Protein AF-A0A658NK29-F1 (afdb_monomer_lite)

Structure (mmCIF, N/CA/C/O backbone):
data_AF-A0A658NK29-F1
#
_entry.id   AF-A0A658NK29-F1
#
loop_
_atom_site.group_PDB
_atom_site.id
_atom_site.type_symbol
_atom_site.label_atom_id
_atom_site.label_alt_id
_atom_site.label_comp_id
_atom_site.label_asym_id
_atom_site.label_entity_id
_atom_site.label_seq_id
_atom_site.pdbx_PDB_ins_code
_atom_site.Cartn_x
_atom_site.Cartn_y
_atom_site.Cartn_z
_atom_site.occupancy
_atom_site.B_iso_or_equiv
_atom_site.auth_seq_id
_atom_site.auth_comp_id
_atom_site.auth_asym_id
_atom_site.auth_atom_id
_atom_site.pdbx_PDB_model_num
ATOM 1 N N . GLY A 1 1 ? 12.196 10.635 -3.385 1.00 58.59 1 GLY A N 1
ATOM 2 C CA . GLY A 1 1 ? 11.565 9.798 -2.349 1.00 58.59 1 GLY A CA 1
ATOM 3 C C . GLY A 1 1 ? 10.052 9.762 -2.474 1.00 58.59 1 GLY A C 1
ATOM 4 O O . GLY A 1 1 ? 9.512 8.742 -2.885 1.00 58.59 1 GLY A O 1
ATOM 5 N N . GLY A 1 2 ? 9.375 10.883 -2.191 1.00 69.75 2 GLY A N 1
ATOM 6 C CA . GLY A 1 2 ? 7.905 10.961 -2.135 1.00 69.75 2 GLY A CA 1
ATOM 7 C C . GLY A 1 2 ? 7.151 10.476 -3.380 1.00 69.75 2 GLY A C 1
ATOM 8 O O . GLY A 1 2 ? 6.128 9.824 -3.233 1.00 69.75 2 GLY A O 1
ATOM 9 N N . HIS A 1 3 ? 7.687 10.685 -4.589 1.00 76.81 3 HIS A N 1
ATOM 10 C CA . HIS A 1 3 ? 7.051 10.229 -5.836 1.00 76.81 3 HIS A CA 1
ATOM 11 C C . HIS A 1 3 ? 6.759 8.714 -5.847 1.00 76.81 3 HIS A C 1
ATOM 13 O O . HIS A 1 3 ? 5.676 8.292 -6.235 1.00 76.81 3 HIS A O 1
ATOM 19 N N . VAL A 1 4 ? 7.690 7.892 -5.347 1.00 73.56 4 VAL A N 1
ATOM 20 C CA . VAL A 1 4 ? 7.525 6.425 -5.292 1.00 73.56 4 VAL A CA 1
ATOM 21 C C . VAL A 1 4 ? 6.517 6.014 -4.221 1.00 73.56 4 VAL A C 1
ATOM 23 O O . VAL A 1 4 ? 5.744 5.085 -4.427 1.00 73.56 4 VAL A O 1
ATOM 26 N N . ILE A 1 5 ? 6.491 6.730 -3.094 1.00 76.62 5 ILE A N 1
ATOM 27 C CA . ILE A 1 5 ? 5.537 6.486 -2.004 1.00 76.62 5 ILE A CA 1
ATOM 28 C C . ILE A 1 5 ? 4.111 6.797 -2.472 1.00 76.62 5 ILE A C 1
ATOM 30 O O . ILE A 1 5 ? 3.207 6.000 -2.231 1.00 76.62 5 ILE A O 1
ATOM 34 N N . SER A 1 6 ? 3.914 7.903 -3.195 1.00 78.00 6 SER A N 1
ATOM 35 C CA . SER A 1 6 ? 2.615 8.249 -3.777 1.00 78.00 6 SER A CA 1
ATOM 36 C C . SER A 1 6 ? 2.153 7.216 -4.807 1.00 78.00 6 SER A C 1
ATOM 38 O O . SER A 1 6 ? 1.000 6.800 -4.763 1.00 78.00 6 SER A O 1
ATOM 40 N N . LEU A 1 7 ? 3.048 6.739 -5.684 1.00 74.94 7 LEU A N 1
ATOM 41 C CA . LEU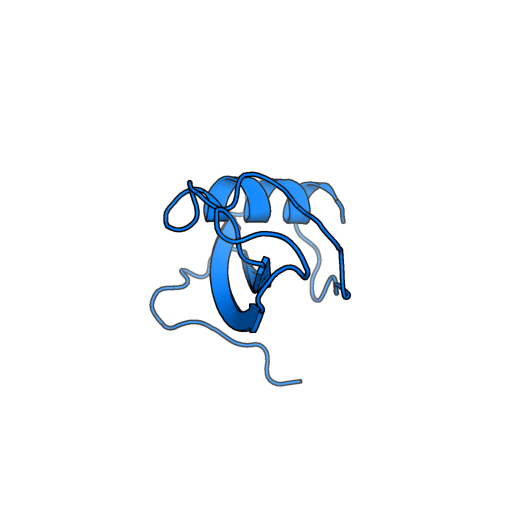 A 1 7 ? 2.729 5.679 -6.650 1.00 74.94 7 LEU A CA 1
ATOM 42 C C . LEU A 1 7 ? 2.341 4.366 -5.960 1.00 74.94 7 LEU A C 1
ATOM 44 O O . LEU A 1 7 ? 1.311 3.782 -6.288 1.00 74.94 7 LEU A O 1
ATOM 48 N N . ALA A 1 8 ? 3.119 3.924 -4.971 1.00 74.25 8 ALA A N 1
ATOM 49 C CA . ALA A 1 8 ? 2.819 2.711 -4.218 1.00 74.25 8 ALA A CA 1
ATOM 50 C C . ALA A 1 8 ? 1.488 2.822 -3.454 1.00 74.25 8 ALA A C 1
ATOM 52 O O . ALA A 1 8 ? 0.715 1.866 -3.414 1.00 74.25 8 ALA A O 1
ATOM 53 N N . ARG A 1 9 ? 1.171 4.003 -2.900 1.00 77.25 9 ARG A N 1
ATOM 54 C CA . ARG A 1 9 ? -0.122 4.259 -2.255 1.00 77.25 9 ARG A CA 1
ATOM 55 C C . ARG A 1 9 ? -1.280 4.183 -3.249 1.00 77.25 9 ARG A C 1
ATOM 57 O O . ARG A 1 9 ? -2.274 3.532 -2.936 1.00 77.25 9 ARG A O 1
ATOM 64 N N . SER A 1 10 ? -1.150 4.777 -4.434 1.00 76.12 10 SER A N 1
ATOM 65 C CA . SER A 1 10 ? -2.160 4.656 -5.491 1.00 76.12 10 SER A CA 1
ATOM 66 C C . SER A 1 10 ? -2.364 3.199 -5.918 1.00 76.12 10 SER A C 1
ATOM 68 O O . SER A 1 10 ? -3.502 2.759 -6.041 1.00 76.12 10 SER A O 1
ATOM 70 N N . LEU A 1 11 ? -1.284 2.420 -6.061 1.00 70.56 11 LEU A N 1
ATOM 71 C CA . LEU A 1 11 ? -1.364 0.993 -6.397 1.00 70.56 11 LEU A CA 1
ATOM 72 C C . LEU A 1 11 ? -2.041 0.164 -5.297 1.00 70.56 11 LEU A C 1
ATOM 74 O O . LEU A 1 11 ? -2.802 -0.746 -5.613 1.00 70.56 11 LEU A O 1
ATOM 78 N N . SER A 1 12 ? -1.835 0.509 -4.020 1.00 71.19 12 SER A N 1
ATOM 79 C CA . S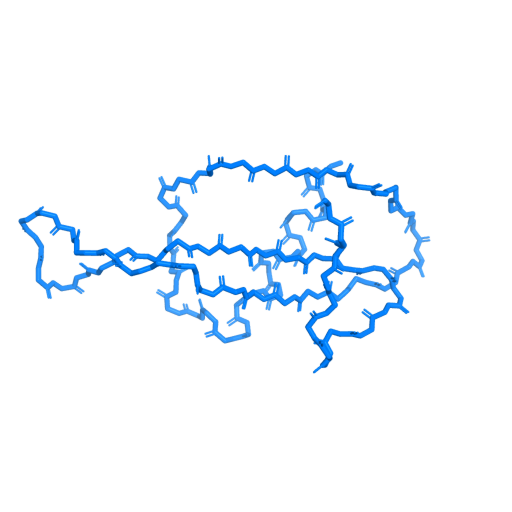ER A 1 12 ? -2.466 -0.196 -2.892 1.00 71.19 12 SER A CA 1
ATOM 80 C C . SER A 1 12 ? -3.997 -0.125 -2.900 1.00 71.19 12 SER A C 1
ATOM 82 O O . SER A 1 12 ? -4.650 -0.981 -2.310 1.00 71.19 12 SER A O 1
ATOM 84 N N . PHE A 1 13 ? -4.592 0.858 -3.592 1.00 67.75 13 PHE A N 1
ATOM 85 C CA . PHE A 1 13 ? -6.049 0.954 -3.729 1.00 67.75 13 PHE A CA 1
ATOM 86 C C . PHE A 1 13 ? -6.653 -0.311 -4.360 1.00 67.75 13 PHE A C 1
ATOM 88 O O . PHE A 1 13 ? -7.763 -0.711 -4.006 1.00 67.75 13 PHE A O 1
ATOM 95 N N . ASN A 1 14 ? -5.900 -0.989 -5.233 1.00 69.44 14 ASN A N 1
ATOM 96 C CA . ASN A 1 14 ? -6.256 -2.307 -5.741 1.00 69.44 14 ASN A CA 1
ATOM 97 C C . ASN A 1 14 ? -6.054 -3.370 -4.643 1.00 69.44 14 ASN A C 1
ATOM 99 O O . ASN A 1 14 ? -4.972 -3.933 -4.497 1.00 69.44 14 ASN A O 1
ATOM 103 N N . GLY A 1 15 ? -7.095 -3.599 -3.841 1.00 73.25 15 GLY A N 1
ATOM 104 C CA . GLY A 1 15 ? -7.097 -4.530 -2.706 1.00 73.25 15 GLY A CA 1
ATOM 105 C C . GLY A 1 15 ? -7.323 -3.858 -1.346 1.00 73.25 15 GLY A C 1
ATOM 106 O O . GLY A 1 15 ? -7.853 -4.497 -0.443 1.00 73.25 15 GLY A O 1
ATOM 107 N N . LEU A 1 16 ? -7.011 -2.561 -1.205 1.00 78.94 16 LEU A N 1
ATOM 108 C CA . LEU A 1 16 ? -7.230 -1.778 0.025 1.00 78.94 16 LEU A CA 1
ATOM 109 C C . LEU A 1 16 ? -8.111 -0.539 -0.198 1.00 78.94 16 LEU A C 1
ATOM 111 O O . LEU A 1 16 ? -7.914 0.491 0.447 1.00 78.94 16 LEU A O 1
ATOM 115 N N . GLY A 1 17 ? -9.104 -0.625 -1.086 1.00 69.12 17 GLY A N 1
ATOM 116 C CA . GLY A 1 17 ? -10.017 0.487 -1.386 1.00 69.12 17 GLY A CA 1
ATOM 117 C C . GLY A 1 17 ? -10.754 1.054 -0.161 1.00 69.12 17 GLY A C 1
ATOM 118 O O . GLY A 1 17 ? -11.012 2.253 -0.101 1.00 69.12 17 GLY A O 1
ATOM 119 N N . ASN A 1 18 ? -10.999 0.222 0.858 1.00 80.06 18 ASN A N 1
ATOM 120 C CA . ASN A 1 18 ? -11.626 0.633 2.121 1.00 80.06 18 ASN A CA 1
ATOM 121 C C . ASN A 1 18 ? -10.635 1.228 3.139 1.00 80.06 18 ASN A C 1
ATOM 123 O O . ASN A 1 18 ? -11.056 1.742 4.170 1.00 80.06 18 ASN A O 1
ATOM 127 N N . ALA A 1 19 ? -9.323 1.201 2.881 1.00 78.44 19 ALA A N 1
ATOM 128 C CA . ALA A 1 19 ? -8.331 1.883 3.711 1.00 78.44 19 ALA A CA 1
ATOM 129 C C . ALA A 1 19 ? -8.283 3.374 3.335 1.00 78.44 19 ALA A C 1
ATOM 131 O O . ALA A 1 19 ? -7.301 3.856 2.768 1.00 78.44 19 ALA A O 1
ATOM 132 N N . PHE A 1 20 ? -9.369 4.098 3.606 1.00 76.88 20 PHE A N 1
ATOM 133 C CA . PHE A 1 20 ? -9.622 5.455 3.105 1.00 76.88 20 PHE A CA 1
ATOM 134 C C . PHE A 1 20 ? -8.751 6.542 3.755 1.00 76.88 20 PHE A C 1
ATOM 136 O O . PHE A 1 20 ? -8.613 7.635 3.206 1.00 76.88 20 PHE A O 1
ATOM 143 N N . HIS A 1 21 ? -8.134 6.255 4.904 1.00 81.25 21 HIS A N 1
ATOM 144 C CA . HIS A 1 21 ? -7.352 7.226 5.664 1.00 81.25 21 HIS A CA 1
ATOM 145 C C . HIS A 1 21 ? -5.988 6.665 6.083 1.00 81.25 21 HIS A C 1
ATOM 147 O O . HIS A 1 21 ? -5.886 5.528 6.539 1.00 81.25 21 HIS A O 1
ATOM 153 N N . ILE A 1 22 ? -4.929 7.471 5.941 1.00 82.56 22 ILE A N 1
ATOM 154 C CA . ILE A 1 22 ? -3.612 7.164 6.516 1.00 82.56 22 ILE A CA 1
ATOM 155 C C . ILE A 1 22 ? -3.572 7.796 7.907 1.00 82.56 22 ILE A C 1
ATOM 157 O O . ILE A 1 22 ? -3.329 8.991 8.028 1.00 82.56 22 ILE A O 1
ATOM 161 N N . ALA A 1 23 ? -3.805 6.991 8.944 1.00 84.69 23 ALA A N 1
ATOM 162 C CA . ALA A 1 23 ? -3.797 7.471 10.327 1.00 84.69 23 ALA A CA 1
ATOM 163 C C . ALA A 1 23 ? -2.381 7.773 10.855 1.00 84.69 23 ALA A C 1
ATOM 165 O O . ALA A 1 23 ? -2.203 8.670 11.673 1.00 84.69 23 ALA A O 1
ATOM 166 N N . ALA A 1 24 ? -1.365 7.030 10.396 1.00 84.25 24 ALA A N 1
ATOM 167 C CA . ALA A 1 24 ? 0.022 7.204 10.826 1.00 84.25 24 ALA A CA 1
ATOM 168 C C . ALA A 1 24 ? 1.027 6.662 9.798 1.00 84.25 24 ALA A C 1
ATOM 170 O O . ALA A 1 24 ? 0.739 5.724 9.052 1.00 84.25 24 ALA A O 1
ATOM 171 N N . ILE A 1 25 ? 2.245 7.214 9.816 1.00 85.38 25 ILE A N 1
ATOM 172 C CA . ILE A 1 25 ? 3.414 6.677 9.108 1.00 85.38 25 ILE A CA 1
ATOM 173 C C . ILE A 1 25 ? 4.393 6.154 10.160 1.00 85.38 25 ILE A C 1
ATOM 175 O O . ILE A 1 25 ? 5.020 6.928 10.874 1.00 85.38 25 ILE A O 1
ATOM 179 N N . ASN A 1 26 ? 4.529 4.830 10.244 1.00 86.75 26 ASN A N 1
ATOM 180 C CA . ASN A 1 26 ? 5.378 4.167 11.244 1.00 86.75 26 ASN A CA 1
ATOM 181 C C . ASN A 1 26 ? 6.866 4.110 10.851 1.00 86.75 26 ASN A C 1
ATOM 183 O O . ASN A 1 26 ? 7.715 3.774 11.670 1.00 86.75 26 ASN A O 1
ATOM 187 N N . GLY A 1 27 ? 7.185 4.380 9.585 1.00 86.50 27 GLY A N 1
ATOM 188 C CA . GLY A 1 27 ? 8.541 4.330 9.050 1.00 86.50 27 GLY A CA 1
ATOM 189 C C . GLY A 1 27 ? 8.547 4.058 7.550 1.00 86.50 27 GLY A C 1
ATOM 190 O O . GLY A 1 27 ? 7.545 3.634 6.973 1.00 86.50 27 GLY A O 1
ATOM 191 N N . GLY A 1 28 ? 9.687 4.299 6.912 1.00 85.50 28 GLY A N 1
ATOM 192 C CA . GLY A 1 28 ? 9.879 4.055 5.488 1.00 85.50 28 GLY A CA 1
ATOM 193 C C . GLY A 1 28 ? 11.351 4.145 5.114 1.00 85.50 28 GLY A C 1
ATOM 194 O O . GLY A 1 28 ? 12.108 4.902 5.720 1.00 85.50 28 GLY A O 1
ATOM 195 N N . ARG A 1 29 ? 11.764 3.364 4.115 1.00 86.75 29 ARG A N 1
ATOM 196 C CA . ARG A 1 29 ? 13.137 3.356 3.607 1.00 86.75 29 ARG A CA 1
ATOM 197 C C . ARG A 1 29 ? 13.128 3.418 2.087 1.00 86.75 29 ARG A C 1
ATOM 199 O O . ARG A 1 29 ? 12.391 2.685 1.436 1.00 86.75 29 ARG A O 1
ATOM 206 N N . HIS A 1 30 ? 13.987 4.263 1.527 1.00 86.56 30 HIS A N 1
ATOM 207 C CA . HIS A 1 30 ? 14.336 4.214 0.111 1.00 86.56 30 HIS A CA 1
ATOM 208 C C . HIS A 1 30 ? 15.580 3.345 -0.046 1.00 86.56 30 HIS A C 1
ATOM 210 O O . HIS A 1 30 ? 16.669 3.739 0.359 1.00 86.56 30 HIS A O 1
ATOM 216 N N . VAL A 1 31 ? 15.389 2.142 -0.574 1.00 85.62 31 VAL A N 1
ATOM 217 C CA . VAL A 1 31 ? 16.426 1.100 -0.646 1.00 85.62 31 VAL A CA 1
ATOM 218 C C . VAL A 1 31 ? 17.231 1.154 -1.946 1.00 85.62 31 VAL A C 1
ATOM 220 O O . VAL A 1 31 ? 18.405 0.800 -1.960 1.00 85.62 31 VAL A O 1
ATOM 223 N N . ALA A 1 32 ? 16.642 1.697 -3.014 1.00 82.62 32 ALA A N 1
ATOM 224 C CA . ALA A 1 32 ? 17.297 1.916 -4.298 1.00 82.62 32 ALA A CA 1
ATOM 225 C C . ALA A 1 32 ? 16.744 3.176 -4.997 1.00 82.62 32 ALA A C 1
ATOM 227 O O . ALA A 1 32 ? 15.582 3.539 -4.780 1.00 82.62 32 ALA A O 1
ATOM 228 N N . PRO A 1 33 ? 17.533 3.844 -5.861 1.00 83.69 33 PRO A N 1
ATOM 229 C CA . PRO A 1 33 ? 17.037 4.944 -6.683 1.00 83.69 33 PRO A CA 1
ATOM 230 C C . PRO A 1 33 ? 16.041 4.451 -7.747 1.00 83.69 33 PRO A C 1
ATOM 232 O O . PRO A 1 33 ? 16.179 3.342 -8.286 1.00 83.69 33 PRO A O 1
ATOM 235 N N . LEU A 1 34 ? 15.064 5.308 -8.060 1.00 82.88 34 LEU A N 1
ATOM 236 C CA . LEU A 1 34 ? 14.109 5.157 -9.159 1.00 82.88 34 LEU A CA 1
ATOM 237 C C . LEU A 1 34 ? 14.389 6.237 -10.210 1.00 82.88 34 LEU A C 1
ATOM 239 O O . LEU A 1 34 ? 14.568 7.403 -9.858 1.00 82.88 34 LEU A O 1
ATOM 243 N N . PHE A 1 35 ? 14.392 5.844 -11.480 1.00 83.94 35 PHE A N 1
ATOM 244 C CA . PHE A 1 35 ? 14.626 6.722 -12.622 1.00 83.94 35 PHE A CA 1
ATOM 245 C C . PHE A 1 35 ? 13.411 6.721 -13.552 1.00 83.94 35 PHE A C 1
ATOM 247 O O . PHE A 1 35 ? 12.573 5.820 -13.489 1.00 83.94 35 PHE A O 1
ATOM 254 N N . ALA A 1 36 ? 13.311 7.738 -14.407 1.00 84.56 36 ALA A N 1
ATOM 255 C CA . ALA A 1 36 ? 12.286 7.784 -15.442 1.00 84.56 36 ALA A CA 1
ATOM 256 C C . ALA A 1 36 ? 12.423 6.587 -16.402 1.00 84.56 36 ALA A C 1
ATOM 258 O O . ALA A 1 36 ? 13.533 6.135 -16.679 1.00 84.56 36 ALA A O 1
ATOM 259 N N . GLY A 1 37 ? 11.292 6.091 -16.906 1.00 87.06 37 GLY A N 1
ATOM 260 C CA . GLY A 1 37 ? 11.238 4.953 -17.831 1.00 87.06 37 GLY A CA 1
ATOM 261 C C . GLY A 1 37 ? 11.181 3.571 -17.170 1.00 87.06 37 GLY A C 1
ATOM 262 O O . GLY A 1 37 ? 10.972 2.594 -17.878 1.00 87.06 37 GLY A O 1
ATOM 263 N N . LEU A 1 38 ? 11.317 3.478 -15.842 1.00 87.69 38 LEU A N 1
ATOM 264 C CA . LEU A 1 38 ? 11.154 2.216 -15.111 1.00 87.69 38 LEU A CA 1
ATOM 265 C C . LEU A 1 38 ? 9.692 1.990 -14.712 1.00 87.69 38 LEU A C 1
ATOM 267 O O . LEU A 1 38 ? 8.967 2.943 -14.408 1.00 87.69 38 LEU A O 1
ATOM 271 N N . THR A 1 39 ? 9.275 0.727 -14.647 1.00 88.56 39 THR A N 1
ATOM 272 C CA . THR A 1 39 ? 7.929 0.344 -14.206 1.00 88.56 39 THR A CA 1
ATOM 273 C C . THR A 1 39 ? 7.918 0.090 -12.706 1.00 88.56 39 THR A C 1
ATOM 275 O O . THR A 1 39 ? 8.739 -0.669 -12.190 1.00 88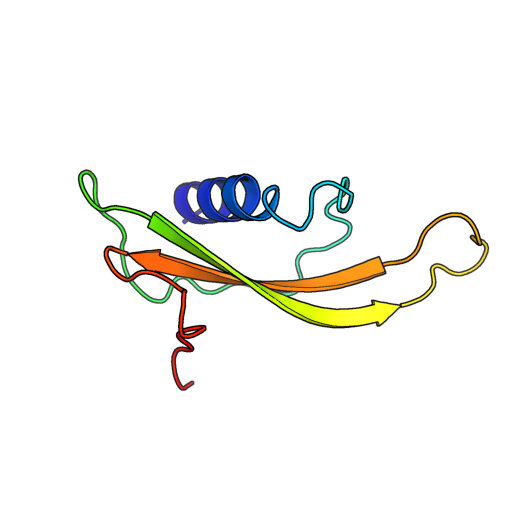.56 39 THR A O 1
ATOM 278 N N . VAL A 1 40 ? 6.969 0.700 -11.995 1.00 88.81 40 VAL A N 1
ATOM 279 C CA . VAL A 1 40 ? 6.789 0.495 -10.552 1.00 88.81 40 VAL A CA 1
ATOM 280 C C . VAL A 1 40 ? 5.693 -0.535 -10.310 1.00 88.81 40 VAL A C 1
ATOM 282 O O . VAL A 1 40 ? 4.563 -0.361 -10.762 1.00 88.81 40 VAL A O 1
ATOM 285 N N . PHE A 1 41 ? 6.018 -1.569 -9.540 1.00 89.75 41 PHE A N 1
ATOM 286 C CA . PHE A 1 41 ? 5.053 -2.503 -8.969 1.00 89.75 41 PHE A CA 1
ATOM 287 C C . PHE A 1 41 ? 5.011 -2.315 -7.453 1.00 89.75 41 PHE A C 1
ATOM 289 O O . PHE A 1 41 ? 5.946 -1.780 -6.855 1.00 89.75 41 PHE A O 1
ATOM 296 N N . ALA A 1 42 ? 3.922 -2.743 -6.819 1.00 89.94 42 ALA A N 1
ATOM 297 C CA . ALA A 1 42 ? 3.802 -2.700 -5.371 1.00 89.94 42 ALA A CA 1
ATOM 298 C C . ALA A 1 42 ? 2.982 -3.877 -4.849 1.00 89.94 42 ALA A C 1
ATOM 300 O O . ALA A 1 42 ? 2.098 -4.384 -5.538 1.00 8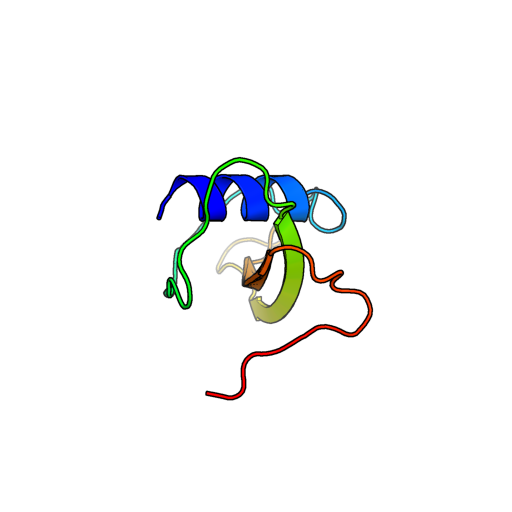9.94 42 ALA A O 1
ATOM 301 N N . TRP A 1 43 ? 3.277 -4.286 -3.621 1.00 91.06 43 TRP A N 1
ATOM 302 C CA . TRP A 1 43 ? 2.433 -5.183 -2.842 1.00 91.06 43 TRP A CA 1
ATOM 303 C C . TRP A 1 43 ? 2.362 -4.708 -1.395 1.00 91.06 43 TRP A C 1
ATOM 305 O O . TRP A 1 43 ? 3.244 -3.981 -0.923 1.00 91.06 43 TRP A O 1
ATOM 315 N N . THR A 1 44 ? 1.303 -5.108 -0.697 1.00 90.00 44 THR A N 1
ATOM 316 C CA . THR A 1 44 ? 1.057 -4.694 0.683 1.00 90.00 44 THR A CA 1
ATOM 317 C C . THR A 1 44 ? 0.811 -5.905 1.573 1.00 90.00 44 THR A C 1
ATOM 319 O O . THR A 1 44 ? -0.002 -6.767 1.260 1.00 90.00 44 THR A O 1
ATOM 322 N N . GLU A 1 45 ? 1.514 -5.940 2.698 1.00 90.88 45 GLU A N 1
ATOM 323 C CA . GLU A 1 45 ? 1.367 -6.903 3.784 1.00 90.88 45 GLU A CA 1
ATOM 324 C C . GLU A 1 45 ? 0.534 -6.268 4.908 1.00 90.88 45 GLU A C 1
ATOM 326 O O . GLU A 1 45 ? 0.824 -5.142 5.334 1.00 90.88 45 GLU A O 1
ATOM 331 N N . VAL A 1 46 ? -0.477 -6.981 5.412 1.00 92.38 46 VAL A N 1
ATOM 332 C CA . VAL A 1 46 ? -1.161 -6.617 6.662 1.00 92.38 46 VAL A CA 1
ATOM 333 C C . VAL A 1 46 ? -0.343 -7.184 7.816 1.00 92.38 46 VAL A C 1
ATOM 335 O O . VAL A 1 46 ? -0.248 -8.396 7.970 1.00 92.38 46 VAL A O 1
ATOM 338 N N . LEU A 1 47 ? 0.273 -6.308 8.608 1.00 93.12 47 LEU A N 1
ATOM 339 C CA . LEU A 1 47 ? 1.097 -6.702 9.752 1.00 93.12 47 LEU A CA 1
ATOM 340 C C . LEU A 1 47 ? 0.276 -6.881 11.027 1.00 93.12 47 LEU A C 1
ATOM 342 O O . LEU A 1 47 ? 0.626 -7.695 11.872 1.00 93.12 47 LEU A O 1
ATOM 346 N N . GLU A 1 48 ? -0.763 -6.066 11.191 1.00 93.88 48 GLU A N 1
ATOM 347 C CA . GLU A 1 48 ? -1.551 -6.001 12.419 1.00 93.88 48 GLU A CA 1
ATOM 348 C C . GLU A 1 48 ? -2.934 -5.417 12.126 1.00 93.88 48 GLU A C 1
ATOM 350 O O . GLU A 1 48 ? -3.088 -4.569 11.239 1.00 93.88 48 GLU A O 1
ATOM 355 N N . THR A 1 49 ? -3.915 -5.839 12.915 1.00 94.06 49 THR A N 1
ATOM 356 C CA . THR A 1 49 ? -5.254 -5.255 12.991 1.00 94.06 49 THR A CA 1
ATOM 357 C C . THR A 1 49 ? -5.483 -4.762 14.413 1.00 94.06 49 THR A C 1
ATOM 359 O O . THR A 1 49 ? -5.204 -5.500 15.357 1.00 94.06 49 THR A O 1
ATOM 362 N N . ALA A 1 50 ? -6.003 -3.554 14.577 1.00 93.25 50 ALA A N 1
ATOM 363 C CA . ALA A 1 50 ? -6.275 -2.979 15.885 1.00 93.25 50 ALA A CA 1
ATOM 364 C C . ALA A 1 50 ? -7.657 -2.327 15.914 1.00 93.25 50 ALA A C 1
ATOM 366 O O . ALA A 1 50 ? -8.052 -1.652 14.966 1.00 93.25 50 ALA A O 1
ATOM 367 N N . GLU A 1 51 ? -8.367 -2.496 17.023 1.00 93.75 51 GLU A N 1
ATOM 368 C CA . GLU A 1 51 ? -9.599 -1.756 17.291 1.00 93.75 51 GLU A CA 1
ATOM 369 C C . GLU A 1 51 ? -9.285 -0.296 17.630 1.00 93.75 51 GLU A C 1
ATOM 371 O O . GLU A 1 51 ? -8.230 0.016 18.192 1.00 93.75 51 GLU A O 1
ATOM 376 N N . ILE A 1 52 ? -10.213 0.607 17.314 1.00 91.75 52 ILE A N 1
ATOM 377 C CA . ILE A 1 52 ? -10.106 2.013 17.707 1.00 91.75 52 ILE A CA 1
ATOM 378 C C . ILE A 1 52 ? -10.907 2.208 19.003 1.00 91.75 52 ILE A C 1
ATOM 380 O O . ILE A 1 52 ? -12.123 2.021 18.997 1.00 91.75 52 ILE A O 1
ATOM 384 N N . PRO A 1 53 ? -10.272 2.599 20.128 1.00 92.19 53 PRO A N 1
ATOM 385 C CA . PRO A 1 53 ? -10.985 2.781 21.389 1.00 92.19 53 PRO A CA 1
ATOM 386 C C . PRO A 1 53 ? -12.171 3.744 21.253 1.00 92.19 53 PRO A C 1
ATOM 388 O O . PRO A 1 53 ? -12.017 4.872 20.786 1.00 92.19 53 PRO A O 1
ATOM 391 N N . GLY A 1 54 ? -13.354 3.301 21.686 1.00 94.00 54 GLY A N 1
ATOM 392 C CA . GLY A 1 54 ? -14.586 4.095 21.623 1.00 94.00 54 GLY A CA 1
ATOM 393 C C . GLY A 1 54 ? -15.268 4.130 20.250 1.00 94.00 54 GLY A C 1
ATOM 394 O O . GLY A 1 54 ? -16.160 4.953 20.052 1.00 94.00 54 GLY A O 1
ATOM 395 N N . ARG A 1 55 ? -14.860 3.270 19.310 1.00 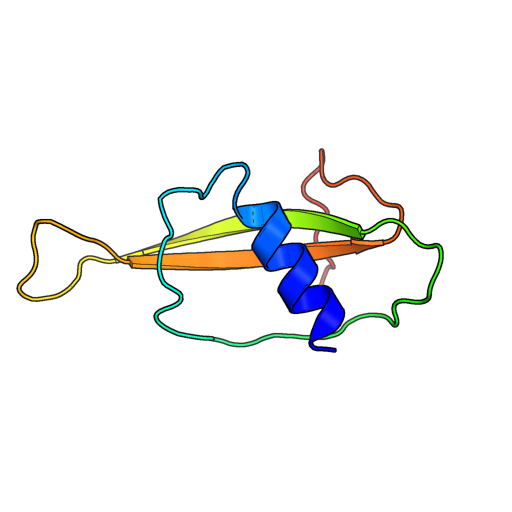92.81 55 ARG A N 1
ATOM 396 C CA . ARG A 1 55 ? -15.463 3.122 17.980 1.00 92.81 55 ARG A CA 1
ATOM 397 C C . ARG A 1 55 ? -15.742 1.645 17.705 1.00 92.81 55 ARG A C 1
ATOM 399 O O . ARG A 1 55 ? -14.922 0.797 18.028 1.00 92.81 55 ARG A O 1
ATOM 406 N N . ASP A 1 56 ? -16.888 1.362 17.105 1.00 92.19 56 ASP A N 1
ATOM 407 C CA . ASP A 1 56 ? -17.330 0.032 16.665 1.00 92.19 56 ASP A CA 1
ATOM 408 C C . ASP A 1 56 ? -17.590 -0.030 15.148 1.00 92.19 56 ASP A C 1
ATOM 410 O O . ASP A 1 56 ? -17.809 -1.099 14.584 1.00 92.19 56 ASP A O 1
ATOM 414 N N . ASP A 1 57 ? -17.529 1.116 14.469 1.00 90.00 57 ASP A N 1
ATOM 415 C CA . ASP A 1 57 ? -17.761 1.271 13.034 1.00 90.00 57 ASP A CA 1
ATOM 416 C C . ASP A 1 57 ? -16.469 1.256 12.198 1.00 90.00 57 ASP A C 1
ATOM 418 O O . ASP A 1 57 ? -16.526 1.152 10.971 1.00 90.00 57 ASP A O 1
ATOM 422 N N . VAL A 1 58 ? -15.299 1.373 12.839 1.00 91.38 58 VAL A N 1
ATOM 423 C CA . VAL A 1 58 ? -13.987 1.431 12.176 1.00 91.38 58 VAL A CA 1
ATOM 424 C C . VAL A 1 58 ? -12.882 0.768 13.001 1.00 91.38 58 VAL A C 1
ATOM 426 O O . VAL A 1 58 ? -12.817 0.926 14.216 1.00 91.38 58 VAL A O 1
ATOM 429 N N . GLY A 1 59 ? -11.950 0.112 12.308 1.00 91.38 59 GLY A N 1
ATOM 430 C CA . GLY A 1 59 ? -10.703 -0.416 12.866 1.00 91.38 59 GLY A CA 1
ATOM 431 C C . GLY A 1 59 ? -9.473 0.119 12.127 1.00 91.38 59 GLY A C 1
ATOM 432 O O . GLY A 1 59 ? -9.576 0.733 11.062 1.00 91.38 59 GLY A O 1
ATOM 433 N N . ALA A 1 60 ? -8.289 -0.115 12.685 1.00 91.88 60 ALA A N 1
ATOM 434 C CA . ALA A 1 60 ? -7.005 0.269 12.118 1.00 91.88 60 ALA A CA 1
ATOM 435 C C . ALA A 1 60 ? -6.240 -0.950 11.583 1.00 91.88 60 ALA A C 1
ATOM 437 O O . ALA A 1 60 ? -6.216 -2.018 12.193 1.00 91.88 60 ALA A O 1
ATOM 438 N N . LEU A 1 61 ? -5.555 -0.770 10.453 1.00 93.31 61 LEU A N 1
ATOM 439 C CA . LEU A 1 61 ? -4.636 -1.759 9.894 1.00 93.31 61 LEU A CA 1
ATOM 440 C C . LEU A 1 61 ? -3.220 -1.197 9.880 1.00 93.31 61 LEU A C 1
ATOM 442 O O . LEU A 1 61 ? -2.972 -0.114 9.342 1.00 93.31 61 LEU A O 1
ATOM 446 N N . ARG A 1 62 ? -2.267 -1.966 10.407 1.00 92.94 62 ARG A N 1
ATOM 447 C CA . ARG A 1 62 ? -0.847 -1.691 10.212 1.00 92.94 62 ARG A CA 1
ATOM 448 C C . ARG A 1 62 ? -0.400 -2.355 8.924 1.00 92.94 62 ARG A C 1
ATOM 450 O O . ARG A 1 62 ? -0.316 -3.576 8.832 1.00 92.94 62 ARG A O 1
ATOM 457 N N . LEU A 1 63 ? -0.084 -1.536 7.935 1.00 91.75 63 LEU A N 1
ATOM 458 C CA . LEU A 1 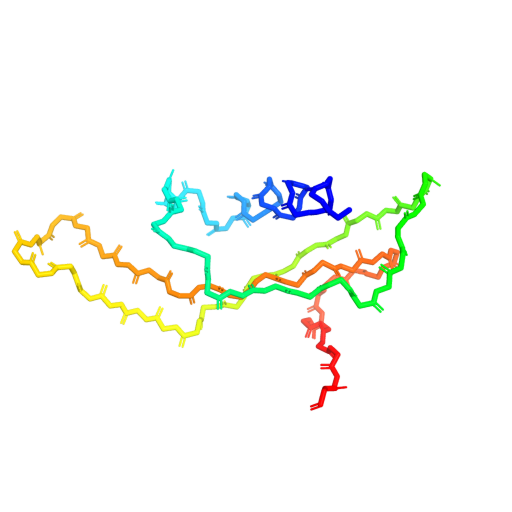63 ? 0.288 -2.000 6.607 1.00 91.75 63 LEU A CA 1
ATOM 459 C C . LEU A 1 63 ? 1.776 -1.778 6.350 1.00 91.75 63 LEU A C 1
ATOM 461 O O . LEU A 1 63 ? 2.335 -0.739 6.711 1.00 91.75 63 LEU A O 1
ATOM 465 N N . ARG A 1 64 ? 2.407 -2.726 5.660 1.00 91.50 64 ARG A N 1
ATOM 466 C CA . ARG A 1 64 ? 3.720 -2.542 5.039 1.00 91.50 64 ARG A CA 1
ATOM 467 C C . ARG A 1 64 ? 3.555 -2.639 3.537 1.00 91.50 64 ARG A C 1
ATOM 469 O O . ARG A 1 64 ? 3.170 -3.679 3.029 1.00 91.50 64 ARG A O 1
ATOM 476 N N . THR A 1 65 ? 3.879 -1.564 2.830 1.00 90.44 65 THR A N 1
ATOM 477 C CA . THR A 1 65 ? 3.881 -1.561 1.364 1.00 90.44 65 THR A CA 1
ATOM 478 C C . THR A 1 65 ? 5.313 -1.612 0.862 1.00 90.44 65 THR A C 1
ATOM 480 O O . THR A 1 65 ? 6.148 -0.819 1.299 1.00 90.44 65 THR A O 1
ATOM 483 N N . ILE A 1 66 ? 5.587 -2.536 -0.052 1.00 90.88 66 ILE A N 1
ATOM 484 C CA . ILE A 1 66 ? 6.878 -2.680 -0.717 1.00 90.88 66 ILE A CA 1
ATOM 485 C C . ILE A 1 66 ? 6.681 -2.347 -2.188 1.00 90.88 66 ILE A C 1
ATOM 487 O O . ILE A 1 66 ? 5.811 -2.915 -2.845 1.00 90.88 66 ILE A O 1
ATOM 491 N N . ALA A 1 67 ? 7.495 -1.420 -2.690 1.00 90.19 67 ALA A N 1
ATOM 492 C CA . ALA A 1 67 ? 7.535 -1.059 -4.098 1.00 90.19 67 ALA A CA 1
ATOM 493 C C . ALA A 1 67 ? 8.802 -1.619 -4.745 1.00 90.19 67 ALA A C 1
ATOM 495 O O . ALA A 1 67 ? 9.898 -1.489 -4.197 1.00 90.19 67 ALA A O 1
ATOM 496 N N . THR A 1 68 ? 8.652 -2.204 -5.924 1.00 89.75 68 THR A N 1
ATOM 497 C CA . THR A 1 68 ? 9.740 -2.749 -6.737 1.00 89.75 68 THR A CA 1
ATOM 498 C C . THR A 1 68 ? 9.794 -2.029 -8.082 1.00 89.75 68 THR A C 1
ATOM 500 O O . THR A 1 68 ? 8.800 -1.475 -8.556 1.00 89.75 68 THR A O 1
ATOM 503 N N . LYS A 1 69 ? 10.975 -2.028 -8.706 1.00 89.69 69 LYS A N 1
ATOM 504 C CA . LYS A 1 69 ? 11.190 -1.519 -10.067 1.00 89.69 69 LYS A CA 1
ATOM 505 C C . LYS A 1 69 ? 11.447 -2.687 -11.012 1.00 89.69 69 LYS A C 1
ATOM 507 O O . LYS A 1 69 ? 12.270 -3.538 -10.685 1.00 89.69 69 LYS A O 1
ATOM 512 N N . ASP A 1 70 ? 10.704 -2.748 -12.114 1.00 87.88 70 ASP A N 1
ATOM 513 C CA . ASP A 1 70 ? 10.784 -3.780 -13.164 1.00 87.88 70 ASP A CA 1
ATOM 514 C C . ASP A 1 70 ? 10.767 -5.232 -12.652 1.00 87.88 70 ASP A C 1
ATOM 516 O O . ASP A 1 70 ? 11.248 -6.156 -13.305 1.00 87.88 70 ASP A O 1
ATOM 520 N N . ARG A 1 71 ? 10.185 -5.448 -11.468 1.00 88.56 71 ARG A N 1
ATOM 521 C CA . ARG A 1 71 ? 9.995 -6.763 -10.860 1.00 88.56 71 ARG A CA 1
ATOM 522 C C . ARG A 1 71 ? 8.545 -6.884 -10.404 1.00 88.56 71 ARG A C 1
ATOM 524 O O . ARG A 1 71 ? 8.187 -6.228 -9.426 1.00 88.56 71 ARG A O 1
ATOM 531 N N . PRO A 1 72 ? 7.721 -7.704 -11.070 1.00 88.75 72 PRO A N 1
ATOM 532 C CA . PRO A 1 72 ? 6.370 -8.006 -10.612 1.00 88.75 72 PRO A CA 1
ATOM 533 C C . PRO A 1 72 ? 6.361 -8.564 -9.183 1.00 88.75 72 PRO A C 1
ATOM 535 O O . PRO A 1 72 ? 7.303 -9.236 -8.774 1.00 88.75 72 PRO A O 1
ATOM 538 N N . CYS A 1 73 ? 5.284 -8.311 -8.438 1.00 89.38 73 CYS A N 1
ATOM 539 C CA . CYS A 1 73 ? 5.182 -8.677 -7.020 1.00 89.38 73 CYS A CA 1
ATOM 540 C C . CYS A 1 73 ? 4.382 -9.964 -6.751 1.00 89.38 73 CYS A C 1
ATOM 542 O O . CYS A 1 73 ? 3.884 -10.143 -5.642 1.00 89.38 73 CYS A O 1
ATOM 544 N N . ALA A 1 74 ? 4.217 -10.839 -7.748 1.00 85.94 74 ALA A N 1
ATOM 545 C CA . ALA A 1 74 ? 3.395 -12.049 -7.618 1.00 85.94 74 ALA A CA 1
ATOM 546 C C . ALA A 1 74 ? 3.942 -13.045 -6.575 1.00 85.94 74 ALA A C 1
ATOM 548 O O . ALA A 1 74 ? 3.178 -13.814 -6.003 1.00 85.94 74 ALA A O 1
ATOM 549 N N . ASP A 1 75 ? 5.250 -13.009 -6.320 1.00 87.50 75 ASP A N 1
ATOM 550 C CA . ASP A 1 75 ? 5.971 -13.818 -5.334 1.00 87.50 75 ASP A CA 1
ATOM 551 C C . ASP A 1 75 ? 6.179 -13.097 -3.989 1.00 87.50 75 ASP A C 1
ATOM 553 O O . ASP A 1 75 ? 6.911 -13.599 -3.140 1.00 87.50 75 ASP A O 1
ATOM 557 N N . PHE A 1 76 ? 5.565 -11.924 -3.789 1.00 86.88 76 PHE A N 1
ATOM 558 C CA . PHE A 1 76 ? 5.758 -11.071 -2.608 1.00 86.88 76 PHE A CA 1
ATOM 559 C C . PHE A 1 76 ? 7.242 -10.832 -2.286 1.00 86.88 76 PHE A C 1
ATOM 561 O O . PHE A 1 76 ? 7.735 -11.186 -1.210 1.00 86.88 76 PHE A O 1
ATOM 568 N N . PRO A 1 77 ? 7.991 -10.227 -3.223 1.00 83.06 77 PRO A N 1
ATOM 569 C CA . PRO A 1 77 ? 9.423 -10.084 -3.087 1.00 83.06 77 PRO A CA 1
ATOM 570 C C . PRO A 1 77 ? 9.741 -9.209 -1.877 1.00 83.06 77 PRO A C 1
ATOM 572 O O . PRO A 1 77 ? 9.314 -8.053 -1.788 1.00 83.06 77 PRO A O 1
ATOM 575 N N . ARG A 1 78 ? 10.506 -9.771 -0.941 1.00 73.25 78 ARG A N 1
ATOM 576 C CA . ARG A 1 78 ? 11.005 -9.075 0.242 1.00 73.25 78 ARG A CA 1
ATOM 577 C C . ARG A 1 78 ? 12.509 -8.863 0.100 1.00 73.25 78 ARG A C 1
ATOM 579 O O . ARG A 1 78 ? 13.240 -9.800 -0.211 1.00 73.25 78 ARG A O 1
ATOM 586 N N . GLU A 1 79 ? 12.985 -7.647 0.351 1.00 58.06 79 GLU A N 1
ATOM 587 C CA . GLU A 1 79 ? 14.408 -7.453 0.629 1.00 58.06 79 GLU A CA 1
ATOM 588 C C . GLU A 1 79 ? 14.723 -8.089 1.987 1.00 58.06 79 GLU A C 1
ATOM 590 O O . GLU A 1 79 ? 14.138 -7.718 3.010 1.00 58.06 79 GLU A O 1
ATOM 595 N N . ALA A 1 80 ? 15.617 -9.081 1.989 1.00 46.25 80 ALA A N 1
ATOM 596 C CA . ALA A 1 80 ? 16.250 -9.546 3.211 1.00 46.25 80 ALA A CA 1
ATOM 597 C C . ALA A 1 80 ? 17.039 -8.370 3.803 1.00 46.25 80 ALA A C 1
ATOM 599 O O . ALA A 1 80 ? 18.011 -7.899 3.214 1.00 46.25 80 ALA A O 1
ATOM 600 N N . SER A 1 81 ? 16.548 -7.858 4.925 1.00 42.72 81 SER A N 1
ATOM 601 C CA . SER A 1 81 ? 17.256 -6.937 5.811 1.00 42.72 81 SER A CA 1
ATOM 602 C C . SER A 1 81 ? 17.831 -7.719 6.971 1.00 42.72 81 SER A C 1
ATOM 604 O O . SER A 1 81 ? 17.013 -8.452 7.578 1.00 42.72 81 SER A O 1
#

Secondary structure (DSSP, 8-state):
-HHHHHHHHHHHHHHHTT-------------S---TTPPEEEEEEEEEEEEPTT-SS-EEEEEEEEEEES---TT------

Radius of gyration: 14.09 Å; chains: 1; bounding box: 35×25×40 Å

pLDDT: mean 83.4, std 10.29, range [42.72, 94.06]

Foldseek 3Di:
DVVLVVVLVVQPCVPPVVVPDDPDDPDDDDPDDDDPPWDKEKDKDFPDKAQDPPDDPDTDTDMDMDIDTPDYCPVVDDDDD

Sequence (81 aa):
GGHVISLARSLSFNGLGNAFHIAAINGGRHVAPLFAGLTVFAWTEVLETAEIPGRDDVGALRLRTIATKDRPCADFPREAS